Protein AF-A0A6B3F4V6-F1 (afdb_monomer_lite)

Foldseek 3Di:
DQQKDWAKAKDAADVPPWEEEEEQDDPPQDDPLLVVLLVVLLVVLQPQAPPGHHDTRMYIYTNDIDWQDFDDDVVDDTDPVRGHDSVSSSVVNNVNVNVNSVVNDDDDDDDDDDDDDDDDPVCCVVCVVVVD

pLDDT: mean 93.57, std 6.41, range [72.75, 98.75]

Radius of gyration: 22.75 Å; chains: 1; bounding box: 54×25×75 Å

Sequence (132 aa):
PFLATIGLRVRAGVPGSGTVFRLGIELGSLPPAFLKAIEETVGTVLGEGLRGWPVVDCEVTLFRSGYWPRQSHSHAVFDKSMSSTAGDFRLLTPLVLMTALRAAGTVVEEPVHRFRLEVPAEAYGAVLPLLG

Structure (mmCIF, N/CA/C/O backbone):
data_AF-A0A6B3F4V6-F1
#
_entry.id   AF-A0A6B3F4V6-F1
#
loop_
_atom_site.group_PDB
_atom_site.id
_atom_site.type_symbol
_atom_site.label_atom_id
_atom_site.label_alt_id
_atom_site.label_comp_id
_atom_site.label_asym_id
_atom_site.label_entity_id
_atom_site.label_seq_id
_atom_site.pdbx_PDB_ins_code
_atom_site.Cartn_x
_atom_site.Cartn_y
_atom_site.Cartn_z
_atom_site.occupancy
_atom_site.B_iso_or_equiv
_atom_site.auth_seq_id
_atom_site.auth_comp_id
_atom_site.auth_asym_id
_atom_site.auth_atom_id
_atom_site.pdbx_PDB_model_num
ATOM 1 N N . PRO A 1 1 ? 3.223 9.460 -20.633 1.00 75.38 1 PRO A N 1
ATOM 2 C CA . PRO A 1 1 ? 2.876 8.044 -20.346 1.00 75.38 1 PRO A CA 1
ATOM 3 C C . PRO A 1 1 ? 3.973 7.431 -19.468 1.00 75.38 1 PRO A C 1
ATOM 5 O O . PRO A 1 1 ? 5.118 7.855 -19.598 1.00 75.38 1 PRO A O 1
ATOM 8 N N . PHE A 1 2 ? 3.643 6.488 -18.582 1.00 90.44 2 PHE A N 1
ATOM 9 C CA . PHE A 1 2 ? 4.650 5.752 -17.806 1.00 90.44 2 PHE A CA 1
ATOM 10 C C . PHE A 1 2 ? 5.229 4.643 -18.679 1.00 90.44 2 PHE A C 1
ATOM 12 O O . PHE A 1 2 ? 4.468 3.851 -19.233 1.00 90.44 2 PHE A O 1
ATOM 19 N N . LEU A 1 3 ? 6.554 4.545 -18.783 1.00 94.69 3 LEU A N 1
ATOM 20 C CA . LEU A 1 3 ? 7.194 3.377 -19.402 1.00 94.69 3 LEU A CA 1
ATOM 21 C C . LEU A 1 3 ? 7.288 2.252 -18.375 1.00 94.69 3 LEU A C 1
ATOM 23 O O . LEU A 1 3 ? 8.369 1.802 -18.029 1.00 94.69 3 LEU A O 1
ATOM 27 N N . ALA A 1 4 ? 6.161 1.849 -17.806 1.00 96.19 4 ALA A N 1
ATOM 28 C CA . ALA A 1 4 ? 6.086 0.815 -16.788 1.00 96.19 4 ALA A CA 1
ATOM 29 C C . ALA A 1 4 ? 4.689 0.198 -16.801 1.00 96.19 4 ALA A C 1
ATOM 31 O O . ALA A 1 4 ? 3.703 0.866 -17.109 1.00 96.19 4 ALA A O 1
ATOM 32 N N . THR A 1 5 ? 4.599 -1.073 -16.430 1.00 97.06 5 THR A N 1
ATOM 33 C CA . THR A 1 5 ? 3.327 -1.738 -16.135 1.00 97.06 5 THR A CA 1
ATOM 34 C C . THR A 1 5 ? 3.470 -2.520 -14.842 1.00 97.06 5 THR A C 1
ATOM 36 O O . THR A 1 5 ? 4.503 -3.144 -14.604 1.00 97.06 5 THR A O 1
ATOM 39 N N . ILE A 1 6 ? 2.441 -2.479 -13.997 1.00 98.31 6 ILE A N 1
ATOM 40 C CA . ILE A 1 6 ? 2.363 -3.290 -12.782 1.00 98.31 6 ILE A CA 1
ATOM 41 C C . ILE A 1 6 ? 0.936 -3.804 -12.579 1.00 98.31 6 ILE A C 1
ATOM 43 O O . ILE A 1 6 ? -0.027 -3.201 -13.054 1.00 98.31 6 ILE A O 1
ATOM 47 N N . GLY A 1 7 ? 0.799 -4.911 -11.858 1.00 98.38 7 GLY A N 1
ATOM 48 C CA . GLY A 1 7 ? -0.474 -5.400 -11.335 1.00 98.38 7 GLY A CA 1
ATOM 49 C C . GLY A 1 7 ? -0.384 -5.579 -9.827 1.00 98.38 7 GLY A C 1
ATOM 50 O O . GLY A 1 7 ? 0.489 -6.308 -9.356 1.00 98.38 7 GLY A O 1
ATOM 51 N N . LEU A 1 8 ? -1.290 -4.935 -9.091 1.00 98.75 8 LEU A N 1
ATOM 52 C CA . LEU A 1 8 ? -1.386 -5.032 -7.635 1.00 98.75 8 LEU A CA 1
ATOM 53 C C . LEU A 1 8 ? -2.695 -5.705 -7.236 1.00 98.75 8 LEU A C 1
ATOM 55 O O . LEU A 1 8 ? -3.759 -5.378 -7.763 1.00 98.75 8 LEU A O 1
ATOM 59 N N . ARG A 1 9 ? -2.612 -6.656 -6.309 1.00 98.50 9 ARG A N 1
ATOM 60 C CA . ARG A 1 9 ? -3.770 -7.290 -5.676 1.00 98.50 9 ARG A CA 1
ATOM 61 C C . ARG A 1 9 ? -3.782 -6.902 -4.208 1.00 98.50 9 ARG A C 1
ATOM 63 O O . ARG A 1 9 ? -2.779 -7.107 -3.536 1.00 98.50 9 ARG A O 1
ATOM 70 N N . VAL A 1 10 ? -4.915 -6.398 -3.733 1.00 98.44 10 VAL A N 1
ATOM 71 C CA . VAL A 1 10 ? -5.137 -6.085 -2.318 1.00 98.44 10 VAL A CA 1
ATOM 72 C C . VAL A 1 10 ? -6.030 -7.161 -1.709 1.00 98.44 10 VAL A C 1
ATOM 74 O O . VAL A 1 10 ? -7.008 -7.579 -2.333 1.00 98.44 10 VAL A O 1
ATOM 77 N N . ARG A 1 11 ? -5.687 -7.624 -0.509 1.00 97.44 11 ARG A N 1
ATOM 78 C CA . ARG A 1 11 ? -6.517 -8.512 0.313 1.00 97.44 11 ARG A CA 1
ATOM 79 C C . ARG A 1 11 ? -6.606 -7.964 1.729 1.00 97.44 11 ARG A C 1
ATOM 81 O O . ARG A 1 11 ? -5.622 -7.426 2.230 1.00 97.44 11 ARG A O 1
ATOM 88 N N . ALA A 1 12 ? -7.762 -8.138 2.363 1.00 96.69 12 ALA A N 1
ATOM 89 C CA . ALA A 1 12 ? -7.899 -7.890 3.792 1.00 96.69 12 ALA A CA 1
ATOM 90 C C . ALA A 1 12 ? -7.002 -8.862 4.574 1.00 96.69 12 ALA A C 1
ATOM 92 O O . ALA A 1 12 ? -6.933 -10.053 4.258 1.00 96.69 12 ALA A O 1
ATOM 93 N N . GLY A 1 13 ? -6.292 -8.325 5.554 1.00 95.38 13 GLY A N 1
ATOM 94 C CA . GLY A 1 13 ? -5.525 -9.051 6.550 1.00 95.38 13 GLY A CA 1
ATOM 95 C C . GLY A 1 13 ? -6.360 -9.323 7.798 1.00 95.38 13 GLY A C 1
ATOM 96 O O . GLY A 1 13 ? -7.547 -9.009 7.875 1.00 95.38 13 GLY A O 1
ATOM 97 N N . VAL A 1 14 ? -5.721 -9.933 8.791 1.00 94.81 14 VAL A N 1
ATOM 98 C CA . VAL A 1 14 ? -6.319 -10.130 10.118 1.00 94.81 14 VAL A CA 1
ATOM 99 C C . VAL A 1 14 ? -6.280 -8.794 10.875 1.00 94.81 14 VAL A C 1
ATOM 101 O O . VAL A 1 14 ? -5.279 -8.087 10.740 1.00 94.81 14 VAL A O 1
ATOM 104 N N . PRO A 1 15 ? -7.295 -8.434 11.681 1.00 93.25 15 PRO A N 1
ATOM 105 C CA . PRO A 1 15 ? -7.229 -7.234 12.512 1.00 93.25 15 PRO A CA 1
ATOM 106 C C . PRO A 1 15 ? -5.948 -7.177 13.355 1.00 93.25 15 PRO A C 1
ATOM 108 O O . PRO A 1 15 ? -5.592 -8.153 14.019 1.00 93.25 15 PRO A O 1
ATOM 111 N N . GLY A 1 16 ? -5.244 -6.048 13.308 1.00 92.94 16 GLY A N 1
ATOM 112 C CA . GLY A 1 16 ? -3.946 -5.849 13.958 1.00 92.94 16 GLY A CA 1
ATOM 113 C C . GLY A 1 16 ? -2.741 -6.490 13.254 1.00 92.94 16 GLY A C 1
ATOM 114 O O . GLY A 1 16 ? -1.656 -6.511 13.834 1.00 92.94 16 GLY A O 1
ATOM 115 N N . SER A 1 17 ? -2.888 -7.018 12.033 1.00 95.06 17 SER A N 1
ATOM 116 C CA . SER A 1 17 ? -1.762 -7.575 11.259 1.00 95.06 17 SER A CA 1
ATOM 117 C C . SER A 1 17 ? -0.907 -6.517 10.558 1.00 95.06 17 SER A C 1
ATOM 119 O O . SER A 1 17 ? 0.198 -6.828 10.111 1.00 95.06 17 SER A O 1
ATOM 121 N N . GLY A 1 18 ? -1.381 -5.272 10.486 1.00 96.06 18 GLY A N 1
ATOM 122 C CA . GLY A 1 18 ? -0.686 -4.193 9.797 1.00 96.06 18 GLY A CA 1
ATOM 123 C C . GLY A 1 18 ? -0.711 -4.354 8.276 1.00 96.06 18 GLY A C 1
ATOM 124 O O . GLY A 1 18 ? -1.532 -5.072 7.706 1.00 96.06 18 GLY A O 1
ATOM 125 N N . THR A 1 19 ? 0.182 -3.645 7.591 1.00 97.50 19 THR A N 1
ATOM 126 C CA . THR A 1 19 ? 0.279 -3.686 6.129 1.00 97.50 19 THR A CA 1
ATOM 127 C C . THR A 1 19 ? 1.483 -4.506 5.688 1.00 97.50 19 THR A C 1
ATOM 129 O O . THR A 1 19 ? 2.581 -4.374 6.225 1.00 97.50 19 THR A O 1
ATOM 132 N N . VAL A 1 20 ? 1.280 -5.375 4.697 1.00 97.88 20 VAL A N 1
ATOM 133 C CA . VAL A 1 20 ? 2.331 -6.262 4.182 1.00 97.88 20 VAL A CA 1
ATOM 134 C C . VAL A 1 20 ? 2.418 -6.140 2.669 1.00 97.88 20 VAL A C 1
ATOM 136 O O . VAL A 1 20 ? 1.427 -6.327 1.964 1.00 97.88 20 VAL A O 1
ATOM 139 N N . PHE A 1 21 ? 3.619 -5.879 2.153 1.00 98.31 21 PHE A N 1
ATOM 140 C CA . PHE A 1 21 ? 3.910 -5.947 0.724 1.00 98.31 21 PHE A CA 1
ATOM 141 C C . PHE A 1 21 ? 4.515 -7.311 0.364 1.00 98.31 21 PHE A C 1
ATOM 143 O O . PHE A 1 21 ? 5.398 -7.811 1.060 1.00 98.31 21 PHE A O 1
ATOM 150 N N . ARG A 1 22 ? 4.037 -7.935 -0.719 1.00 97.94 22 ARG A N 1
ATOM 151 C CA . ARG A 1 22 ? 4.524 -9.237 -1.200 1.00 97.94 22 ARG A CA 1
ATOM 152 C C . ARG A 1 22 ? 4.858 -9.222 -2.684 1.00 97.94 22 ARG A C 1
ATOM 154 O O . ARG A 1 22 ? 4.171 -8.603 -3.498 1.00 97.94 22 ARG A O 1
ATOM 161 N N . LEU A 1 23 ? 5.878 -9.997 -3.041 1.00 97.69 23 LEU A N 1
ATOM 162 C CA . LEU A 1 23 ? 6.218 -10.296 -4.427 1.00 97.69 23 LEU A CA 1
ATOM 163 C C . LEU A 1 23 ? 5.504 -11.577 -4.864 1.00 97.69 23 LEU A C 1
ATOM 165 O O . LEU A 1 23 ? 5.726 -12.646 -4.305 1.00 97.69 23 LEU A O 1
ATOM 169 N N . GLY A 1 24 ? 4.639 -11.451 -5.866 1.00 97.06 24 GLY A N 1
ATOM 170 C CA . GLY A 1 24 ? 4.003 -12.553 -6.592 1.00 97.06 24 GLY A CA 1
ATOM 171 C C . GLY A 1 24 ? 4.482 -12.658 -8.044 1.00 97.06 24 GLY A C 1
ATOM 172 O O . GLY A 1 24 ? 3.830 -13.312 -8.853 1.00 97.06 24 GLY A O 1
ATOM 173 N N . ILE A 1 25 ? 5.573 -11.971 -8.381 1.00 96.56 25 ILE A N 1
ATOM 174 C CA . ILE A 1 25 ? 6.293 -12.079 -9.653 1.00 96.56 25 ILE A CA 1
ATOM 175 C C . ILE A 1 25 ? 7.562 -12.920 -9.464 1.00 96.56 25 ILE A C 1
ATOM 177 O O . ILE A 1 25 ? 8.070 -13.034 -8.349 1.00 96.56 25 ILE A O 1
ATOM 181 N N . GLU A 1 26 ? 8.095 -13.460 -10.560 1.00 93.75 26 GLU A N 1
ATOM 182 C CA . GLU A 1 26 ? 9.377 -14.175 -10.581 1.00 93.75 26 GLU A CA 1
ATOM 183 C C . GLU A 1 26 ? 10.511 -13.270 -10.064 1.00 93.75 26 GLU A C 1
ATOM 185 O O . GLU A 1 26 ? 10.650 -12.119 -10.505 1.00 93.75 26 GLU A O 1
ATOM 190 N N . LEU A 1 27 ? 11.354 -13.771 -9.158 1.00 88.75 27 LEU A N 1
ATOM 191 C CA . LEU A 1 27 ? 12.533 -13.028 -8.709 1.00 88.75 27 LEU A CA 1
ATOM 192 C C . LEU A 1 27 ? 13.468 -12.754 -9.897 1.00 88.75 27 LEU A C 1
ATOM 194 O O . LEU A 1 27 ? 13.740 -13.628 -10.711 1.00 88.75 27 LEU A O 1
ATOM 198 N N . GLY A 1 28 ? 13.952 -11.516 -10.006 1.00 89.00 28 GLY A N 1
ATOM 199 C CA . GLY A 1 28 ? 14.781 -11.075 -11.133 1.00 89.00 28 GLY A CA 1
ATOM 200 C C . GLY A 1 28 ? 14.002 -10.576 -12.357 1.00 89.00 28 GLY A C 1
ATOM 201 O O . GLY A 1 28 ? 14.606 -9.954 -13.226 1.00 89.00 28 GLY A O 1
ATOM 202 N N . SER A 1 29 ? 12.672 -10.741 -12.408 1.00 91.31 29 SER A N 1
ATOM 203 C CA . SER A 1 29 ? 11.841 -10.192 -13.500 1.00 91.31 29 SER A CA 1
ATOM 204 C C . SER A 1 29 ? 11.742 -8.662 -13.502 1.00 91.31 29 SER A C 1
ATOM 206 O O . SER A 1 29 ? 11.356 -8.059 -14.506 1.00 91.31 29 SER A O 1
ATOM 208 N N . LEU A 1 30 ? 12.106 -8.022 -12.388 1.00 96.00 30 LEU A N 1
ATOM 209 C CA . LEU A 1 30 ? 12.135 -6.575 -12.254 1.00 96.00 30 LEU A CA 1
ATOM 210 C C . LEU A 1 30 ? 13.394 -6.130 -11.489 1.00 96.00 30 LEU A C 1
ATOM 212 O O . LEU A 1 30 ? 13.687 -6.693 -10.430 1.00 96.00 30 LEU A O 1
ATOM 216 N N . PRO A 1 31 ? 14.132 -5.112 -11.975 1.00 95.75 31 PRO A N 1
ATOM 217 C CA . PRO A 1 31 ? 15.285 -4.566 -11.267 1.00 95.75 31 PRO A CA 1
ATOM 218 C C . PRO A 1 31 ? 14.968 -4.152 -9.815 1.00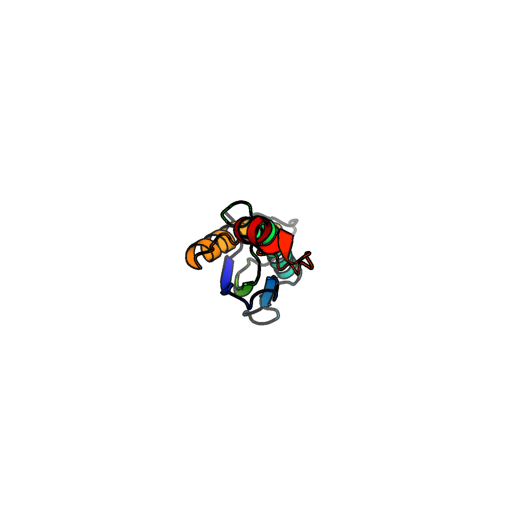 95.75 31 PRO A C 1
ATOM 220 O O . PRO A 1 31 ? 13.931 -3.522 -9.579 1.00 95.75 31 PRO A O 1
ATOM 223 N N . PRO A 1 32 ? 15.879 -4.390 -8.845 1.00 96.12 32 PRO A N 1
ATOM 224 C CA . PRO A 1 32 ? 15.649 -4.072 -7.430 1.00 96.12 32 PRO A CA 1
ATOM 225 C C . PRO A 1 32 ? 15.262 -2.613 -7.160 1.00 96.12 32 PRO A C 1
ATOM 227 O O . PRO A 1 32 ? 14.429 -2.337 -6.302 1.00 96.12 32 PRO A O 1
ATOM 230 N N . ALA A 1 33 ? 15.814 -1.668 -7.926 1.00 96.12 33 ALA A N 1
ATOM 231 C CA . ALA A 1 33 ? 15.478 -0.250 -7.797 1.00 96.12 33 ALA A CA 1
ATOM 232 C C . ALA A 1 33 ? 14.006 0.053 -8.136 1.00 96.12 33 ALA A C 1
ATOM 234 O O . ALA A 1 33 ? 13.421 0.974 -7.569 1.00 96.12 33 ALA A O 1
ATOM 235 N N . PHE A 1 34 ? 13.403 -0.706 -9.053 1.00 97.50 34 PHE A N 1
ATOM 236 C CA . PHE A 1 34 ? 11.994 -0.548 -9.415 1.00 97.50 34 PHE A CA 1
ATOM 237 C C . PHE A 1 34 ? 11.088 -1.229 -8.393 1.00 97.50 34 PHE A C 1
ATOM 239 O O . PHE A 1 34 ? 10.072 -0.650 -8.026 1.00 97.50 34 PHE A O 1
ATOM 246 N N . LEU A 1 35 ? 11.487 -2.394 -7.870 1.00 97.94 35 LEU A N 1
ATOM 247 C CA . LEU A 1 35 ? 10.782 -3.047 -6.760 1.00 97.94 35 LEU A CA 1
ATOM 248 C C . LEU A 1 35 ? 10.704 -2.135 -5.541 1.00 97.94 35 LEU A C 1
ATOM 250 O O . LEU A 1 35 ? 9.613 -1.879 -5.042 1.00 97.94 35 LEU A O 1
ATOM 254 N N . LYS A 1 36 ? 11.844 -1.567 -5.140 1.00 98.19 36 LYS A N 1
ATOM 255 C CA . LYS A 1 36 ? 11.914 -0.621 -4.028 1.00 98.19 36 LYS A CA 1
ATOM 256 C C . LYS A 1 36 ? 11.030 0.604 -4.262 1.00 98.19 36 LYS A C 1
ATOM 258 O O . LYS A 1 36 ? 10.302 1.015 -3.369 1.00 98.19 36 LYS A O 1
ATOM 263 N N . ALA A 1 37 ? 11.032 1.149 -5.480 1.00 98.62 37 ALA A N 1
ATOM 264 C CA . ALA A 1 37 ? 10.165 2.269 -5.834 1.00 98.62 37 ALA A CA 1
ATOM 265 C C . ALA A 1 37 ? 8.669 1.932 -5.706 1.00 98.62 37 ALA A C 1
ATOM 267 O O . ALA A 1 37 ? 7.901 2.781 -5.257 1.00 98.62 37 ALA A O 1
ATOM 268 N N . ILE A 1 38 ? 8.254 0.718 -6.085 1.00 98.69 38 ILE A N 1
ATOM 269 C CA . ILE A 1 38 ? 6.872 0.247 -5.917 1.00 98.69 38 ILE A CA 1
ATOM 270 C C . ILE A 1 38 ? 6.550 0.093 -4.428 1.00 98.69 38 ILE A C 1
ATOM 272 O O . ILE A 1 38 ? 5.571 0.669 -3.971 1.00 98.69 38 ILE A O 1
ATOM 276 N N . GLU A 1 39 ? 7.371 -0.641 -3.677 1.00 98.62 39 GLU A N 1
ATOM 277 C CA . GLU A 1 39 ? 7.156 -0.932 -2.253 1.00 98.62 39 GLU A CA 1
ATOM 278 C C . GLU A 1 39 ? 7.055 0.343 -1.404 1.00 98.62 39 GLU A C 1
ATOM 280 O O . GLU A 1 39 ? 6.088 0.518 -0.663 1.00 98.62 39 GLU A O 1
ATOM 285 N N . GLU A 1 40 ? 7.997 1.277 -1.570 1.00 98.69 40 GLU A N 1
ATOM 286 C CA . GLU A 1 40 ? 7.981 2.565 -0.865 1.00 98.69 40 GLU A CA 1
ATOM 287 C C . GLU A 1 40 ? 6.706 3.352 -1.187 1.00 98.69 40 GLU A C 1
ATOM 289 O O . GLU A 1 40 ? 6.048 3.883 -0.293 1.00 98.69 40 GLU A O 1
ATOM 294 N N . THR A 1 41 ? 6.320 3.382 -2.466 1.00 98.75 41 THR A N 1
ATOM 295 C CA . THR A 1 41 ? 5.127 4.113 -2.902 1.00 98.75 41 THR A CA 1
ATOM 296 C C . THR A 1 41 ? 3.842 3.458 -2.399 1.00 98.75 41 THR A C 1
ATOM 298 O O . THR A 1 41 ? 2.904 4.169 -2.048 1.00 98.75 41 THR A O 1
ATOM 301 N N . VAL A 1 42 ? 3.785 2.123 -2.322 1.00 98.69 42 VAL A N 1
ATOM 302 C CA . VAL A 1 42 ? 2.673 1.408 -1.676 1.00 98.69 42 VAL A CA 1
ATOM 303 C C . VAL A 1 42 ? 2.544 1.873 -0.228 1.00 98.69 42 VAL A C 1
ATOM 305 O O . VAL A 1 42 ? 1.455 2.279 0.166 1.00 98.69 42 VAL A O 1
ATOM 308 N N . GLY A 1 43 ? 3.643 1.893 0.534 1.00 98.31 43 GLY A N 1
ATOM 309 C CA . GLY A 1 43 ? 3.640 2.373 1.918 1.00 98.31 43 GLY A CA 1
ATOM 310 C C . GLY A 1 43 ? 3.119 3.807 2.050 1.00 98.31 43 GLY A C 1
ATOM 311 O O . GLY A 1 43 ? 2.254 4.068 2.882 1.00 98.31 43 GLY A O 1
ATOM 312 N N . THR A 1 44 ? 3.573 4.724 1.187 1.00 98.12 44 THR A N 1
ATOM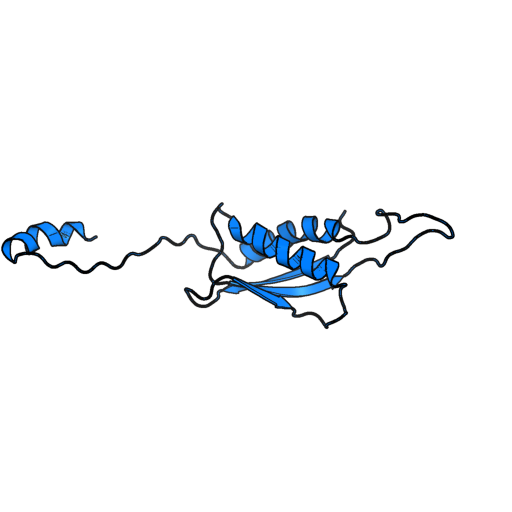 313 C CA . THR A 1 44 ? 3.091 6.116 1.173 1.00 98.12 44 THR A CA 1
ATOM 314 C C . THR A 1 44 ? 1.592 6.209 0.887 1.00 98.12 44 THR A C 1
ATOM 316 O O . THR A 1 44 ? 0.869 6.884 1.612 1.00 98.12 44 THR A O 1
ATOM 319 N N . VAL A 1 45 ? 1.101 5.518 -0.143 1.00 98.12 45 VAL A N 1
ATOM 320 C CA . VAL A 1 45 ? -0.314 5.584 -0.551 1.00 98.12 45 VAL A CA 1
ATOM 321 C C . VAL A 1 45 ? -1.235 4.958 0.497 1.00 98.12 45 VAL A C 1
ATOM 323 O O . VAL A 1 45 ? -2.323 5.477 0.745 1.00 98.12 45 VAL A O 1
ATOM 326 N N . LEU A 1 46 ? -0.807 3.871 1.149 1.00 98.19 46 LEU A N 1
ATOM 327 C CA . LEU A 1 46 ? -1.565 3.273 2.250 1.00 98.19 46 LEU A CA 1
ATOM 328 C C . LEU A 1 46 ? -1.631 4.186 3.485 1.00 98.19 46 LEU A C 1
ATOM 330 O O . LEU A 1 46 ? -2.482 3.948 4.330 1.00 98.19 46 LEU A O 1
ATOM 334 N N . GLY A 1 47 ? -0.808 5.235 3.587 1.00 97.50 47 GLY A N 1
ATOM 335 C CA . GLY A 1 47 ? -0.893 6.228 4.663 1.00 97.50 47 GLY A CA 1
ATOM 336 C C . GLY A 1 47 ? -2.136 7.127 4.605 1.00 97.50 47 GLY A C 1
ATOM 337 O O . GLY A 1 47 ? -2.575 7.606 5.644 1.00 97.50 47 GLY A O 1
ATOM 338 N N . GLU A 1 48 ? -2.734 7.324 3.425 1.00 93.19 48 GLU A N 1
ATOM 339 C CA . GLU A 1 48 ? -3.901 8.208 3.235 1.00 93.19 48 GLU A CA 1
ATOM 340 C C . GLU A 1 48 ? -5.107 7.499 2.588 1.00 93.19 48 GLU A C 1
ATOM 342 O O . GLU A 1 48 ? -6.250 7.930 2.747 1.00 93.19 48 GLU A O 1
ATOM 347 N N . GLY A 1 49 ? -4.899 6.393 1.867 1.00 93.19 49 GLY A N 1
ATOM 348 C CA . GLY A 1 49 ? -5.985 5.576 1.321 1.00 93.19 49 GLY A CA 1
ATOM 349 C C . GLY A 1 49 ? -6.979 6.333 0.422 1.00 93.19 49 GLY A C 1
ATOM 350 O O . GLY A 1 49 ? -6.693 7.380 -0.149 1.00 93.19 49 GLY A O 1
ATOM 351 N N . LEU A 1 50 ? -8.194 5.788 0.272 1.00 94.25 50 LEU A N 1
ATOM 352 C CA . LEU A 1 50 ? -9.247 6.392 -0.568 1.00 94.25 50 LEU A CA 1
ATOM 353 C C . LEU A 1 50 ? -9.994 7.555 0.095 1.00 94.25 50 LEU A C 1
ATOM 355 O O . LEU A 1 50 ? -10.661 8.319 -0.599 1.00 94.25 50 LEU A O 1
ATOM 359 N N . ARG A 1 51 ? -9.960 7.629 1.427 1.00 93.12 51 ARG A N 1
ATOM 360 C CA . AR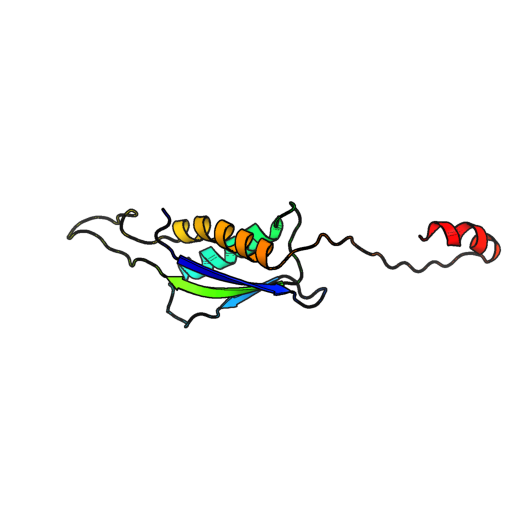G A 1 51 ? -10.785 8.545 2.230 1.00 93.12 51 ARG A CA 1
ATOM 361 C C . ARG A 1 51 ? -9.953 9.467 3.129 1.00 93.12 51 ARG A C 1
ATOM 363 O O . ARG A 1 51 ? -10.510 10.047 4.051 1.00 93.12 51 ARG A O 1
ATOM 370 N N . GLY A 1 52 ? -8.650 9.589 2.876 1.00 93.75 52 GLY A N 1
ATOM 371 C CA . GLY A 1 52 ? -7.737 10.397 3.693 1.00 93.75 52 GLY A CA 1
ATOM 372 C C . GLY A 1 52 ? -7.322 9.741 5.016 1.00 93.75 52 GLY A C 1
ATOM 373 O O . GLY A 1 52 ? -6.789 10.424 5.881 1.00 93.75 52 GLY A O 1
ATOM 374 N N . TRP A 1 53 ? -7.567 8.437 5.177 1.00 95.25 53 TRP A N 1
ATOM 375 C CA . TRP A 1 53 ? -7.197 7.652 6.353 1.00 95.25 53 TRP A CA 1
ATOM 376 C C . TRP A 1 53 ? -6.230 6.528 5.979 1.00 95.25 53 TRP A C 1
ATOM 378 O O . TRP A 1 53 ? -6.385 5.939 4.900 1.00 95.25 53 TRP A O 1
ATOM 388 N N . PRO A 1 54 ? -5.305 6.158 6.882 1.00 97.06 54 PRO A N 1
ATOM 389 C CA . PRO A 1 54 ? -4.459 4.996 6.683 1.00 97.06 54 PRO A CA 1
ATOM 390 C C . PRO A 1 54 ? -5.279 3.734 6.400 1.00 97.06 54 PRO A C 1
ATOM 392 O O . PRO A 1 54 ? -6.242 3.425 7.102 1.00 97.06 54 PRO A O 1
ATOM 395 N N . VAL A 1 55 ? -4.879 2.982 5.381 1.00 97.62 55 VAL A N 1
ATOM 396 C CA . VAL A 1 55 ? -5.385 1.634 5.124 1.00 97.62 55 VAL A CA 1
ATOM 397 C C . VAL A 1 55 ? -4.563 0.671 5.968 1.00 97.62 55 VAL A C 1
ATOM 399 O O . VAL A 1 55 ? -3.361 0.522 5.753 1.00 97.62 55 VAL A O 1
ATOM 402 N N . VAL A 1 56 ? -5.214 0.018 6.923 1.00 96.31 56 VAL A N 1
ATOM 403 C CA . VAL A 1 56 ? -4.591 -0.934 7.851 1.00 96.31 56 VAL A CA 1
ATOM 404 C C . VAL A 1 56 ? -4.953 -2.371 7.490 1.00 96.31 56 VAL A C 1
ATOM 406 O O . VAL A 1 56 ? -5.823 -2.597 6.650 1.00 96.31 56 VAL A O 1
ATOM 409 N N . ASP A 1 57 ? -4.266 -3.327 8.117 1.00 96.88 57 ASP A N 1
ATOM 410 C CA . ASP A 1 57 ? -4.606 -4.754 8.085 1.00 96.88 57 ASP A CA 1
ATOM 411 C C . ASP A 1 57 ? -4.862 -5.271 6.667 1.00 96.88 57 ASP A C 1
ATOM 413 O O . ASP A 1 57 ? -5.947 -5.753 6.341 1.00 96.88 57 ASP A O 1
ATOM 417 N N . CYS A 1 58 ? -3.871 -5.126 5.784 1.00 97.56 58 CYS A N 1
ATOM 418 C CA . CYS A 1 58 ? -3.990 -5.560 4.396 1.00 97.56 58 CYS A CA 1
ATOM 419 C C . CYS A 1 58 ? -2.684 -6.101 3.810 1.00 97.56 58 CYS A C 1
ATOM 421 O O . CYS A 1 58 ? -1.576 -5.713 4.180 1.00 97.56 58 CYS A O 1
ATOM 423 N N . GLU A 1 59 ? -2.834 -6.995 2.837 1.00 98.50 59 GLU A N 1
ATOM 424 C CA . GLU A 1 59 ? -1.738 -7.518 2.031 1.00 98.50 59 GLU A CA 1
ATOM 425 C C . GLU A 1 59 ? -1.824 -6.949 0.613 1.00 98.50 59 GLU A C 1
ATOM 427 O O . GLU A 1 59 ? -2.842 -7.098 -0.070 1.00 98.50 59 GLU A O 1
ATOM 432 N N . VAL A 1 60 ? -0.734 -6.338 0.146 1.00 98.69 60 VAL A N 1
ATOM 433 C CA . VAL A 1 60 ? -0.570 -5.854 -1.228 1.00 98.69 60 VAL A CA 1
ATOM 434 C C . VAL A 1 60 ? 0.436 -6.742 -1.949 1.00 98.69 60 VAL A C 1
ATOM 436 O O . VAL A 1 60 ? 1.620 -6.748 -1.628 1.00 98.69 60 VAL A O 1
ATOM 439 N N . THR A 1 61 ? -0.020 -7.481 -2.958 1.00 98.69 61 THR A N 1
ATOM 440 C CA . THR A 1 61 ? 0.839 -8.357 -3.765 1.00 98.69 61 THR A CA 1
ATOM 441 C C . THR A 1 61 ? 1.083 -7.770 -5.152 1.00 98.69 61 THR A C 1
ATOM 443 O O . THR A 1 61 ? 0.132 -7.564 -5.913 1.00 98.69 61 THR A O 1
ATOM 446 N N . LEU A 1 62 ? 2.351 -7.575 -5.519 1.00 98.69 62 LEU A N 1
ATOM 447 C CA . LEU A 1 62 ? 2.775 -7.297 -6.893 1.00 98.69 62 LEU A CA 1
ATOM 448 C C . LEU A 1 62 ? 2.776 -8.602 -7.696 1.00 98.69 62 LEU A C 1
ATOM 450 O O . LEU A 1 62 ? 3.639 -9.443 -7.480 1.00 98.69 62 LEU A O 1
ATOM 454 N N . PHE A 1 63 ? 1.823 -8.784 -8.612 1.00 97.94 63 PHE A N 1
ATOM 455 C CA . PHE A 1 63 ? 1.647 -10.044 -9.361 1.00 97.94 63 PHE A CA 1
ATOM 456 C C . PHE A 1 63 ? 1.865 -9.915 -10.875 1.00 97.94 63 PHE A C 1
ATOM 458 O O . PHE A 1 63 ? 1.829 -10.911 -11.595 1.00 97.94 63 PHE A O 1
ATOM 465 N N . ARG A 1 64 ? 2.068 -8.696 -11.384 1.00 97.31 64 ARG A N 1
ATOM 466 C CA . ARG A 1 64 ? 2.529 -8.442 -12.755 1.00 97.31 64 ARG A CA 1
ATOM 467 C C . ARG A 1 64 ? 3.492 -7.272 -12.764 1.00 97.31 64 ARG A C 1
ATOM 469 O O . ARG A 1 64 ? 3.288 -6.314 -12.022 1.00 97.31 64 ARG A O 1
ATOM 476 N N . SER A 1 65 ? 4.476 -7.325 -13.649 1.00 96.81 65 SER A N 1
ATOM 477 C CA . SER A 1 65 ? 5.417 -6.235 -13.883 1.00 96.81 65 SER A CA 1
ATOM 478 C C . SER A 1 65 ? 5.912 -6.247 -15.325 1.00 96.81 65 SER A C 1
ATOM 480 O O . SER A 1 65 ? 6.096 -7.312 -15.910 1.00 96.81 65 SER A O 1
ATOM 482 N N . GLY A 1 66 ? 6.169 -5.068 -15.878 1.00 95.62 66 GLY A N 1
ATOM 483 C CA . GLY A 1 66 ? 6.815 -4.895 -17.172 1.00 95.62 66 GLY A CA 1
ATOM 484 C C . GLY A 1 66 ? 7.546 -3.561 -17.228 1.00 95.62 66 GLY A C 1
ATOM 485 O O . GLY A 1 66 ? 7.060 -2.555 -16.702 1.00 95.62 66 GLY A O 1
ATOM 486 N N . TYR A 1 67 ? 8.724 -3.564 -17.846 1.00 95.38 67 TYR A N 1
ATOM 487 C CA . TYR A 1 67 ? 9.585 -2.396 -17.975 1.00 95.38 67 TYR A CA 1
ATOM 488 C C . TYR A 1 67 ? 10.310 -2.410 -19.324 1.00 95.38 67 TYR A C 1
ATOM 490 O O . TYR A 1 67 ? 10.460 -3.452 -19.958 1.00 95.38 67 TYR A O 1
ATOM 498 N N . TRP A 1 68 ? 10.769 -1.239 -19.741 1.00 93.12 68 TRP A N 1
ATOM 499 C CA . TRP A 1 68 ? 11.597 -1.005 -20.910 1.00 93.12 68 TRP A CA 1
ATOM 500 C C . TRP A 1 68 ? 13.047 -0.874 -20.432 1.00 93.12 68 TRP A C 1
ATOM 502 O O . TRP A 1 68 ? 13.356 0.077 -19.701 1.00 93.12 68 TRP A O 1
ATOM 512 N N . PRO A 1 69 ? 13.932 -1.833 -20.774 1.00 88.19 69 PRO A N 1
ATOM 513 C CA . PRO A 1 69 ? 15.335 -1.795 -20.382 1.00 88.19 69 PRO A CA 1
ATOM 514 C C . PRO A 1 69 ? 16.033 -0.514 -20.820 1.00 88.19 69 PRO A C 1
ATOM 516 O O . PRO A 1 69 ? 15.584 0.165 -21.738 1.00 88.19 69 PRO A O 1
ATOM 519 N N . ARG A 1 70 ? 17.160 -0.202 -20.171 1.00 83.31 70 ARG A N 1
ATOM 520 C CA . ARG A 1 70 ? 17.968 0.964 -20.527 1.00 83.31 70 ARG A CA 1
ATOM 521 C C . ARG A 1 70 ? 18.428 0.845 -21.979 1.00 83.31 70 ARG A C 1
ATOM 523 O O . ARG A 1 70 ? 19.272 0.008 -22.288 1.00 83.31 70 ARG A O 1
ATOM 530 N N . GLN A 1 71 ? 17.898 1.716 -22.825 1.00 79.06 71 GLN A N 1
ATOM 531 C CA . GLN A 1 71 ? 18.305 1.881 -24.211 1.00 79.06 71 GLN A CA 1
ATOM 532 C C . GLN A 1 71 ? 18.916 3.265 -24.415 1.00 79.06 71 GLN A C 1
ATOM 534 O O . GLN A 1 71 ? 18.551 4.240 -23.754 1.00 79.06 71 GLN A O 1
ATOM 539 N N . SER A 1 72 ? 19.866 3.334 -25.336 1.00 74.06 72 SER A N 1
ATOM 540 C CA . SER A 1 72 ? 20.430 4.575 -25.849 1.00 74.06 72 SER A CA 1
ATOM 541 C C . SER A 1 72 ? 20.770 4.373 -27.318 1.00 74.06 72 SER A C 1
ATOM 543 O O . SER A 1 72 ? 21.114 3.263 -27.731 1.00 74.06 72 SER A O 1
ATOM 545 N N . HIS A 1 73 ? 20.731 5.448 -28.100 1.00 74.56 73 HIS A N 1
ATOM 546 C CA . HIS A 1 73 ? 21.388 5.442 -29.403 1.00 74.56 73 HIS A CA 1
ATOM 547 C C . HIS A 1 73 ? 22.890 5.156 -29.232 1.00 74.56 73 HIS A C 1
ATOM 549 O O . HIS A 1 73 ? 23.468 5.413 -28.168 1.00 74.56 73 HIS A O 1
ATOM 555 N N . SER A 1 74 ? 23.534 4.618 -30.271 1.00 77.56 74 SER A N 1
ATOM 556 C CA . SER A 1 74 ? 24.987 4.425 -30.278 1.00 77.56 74 SER A CA 1
ATOM 557 C C . SER A 1 74 ? 25.687 5.741 -29.929 1.00 77.56 74 SER A C 1
ATOM 559 O O . SER A 1 74 ? 25.406 6.767 -30.543 1.00 77.56 74 SER A O 1
ATOM 561 N N . HIS A 1 75 ? 26.577 5.711 -28.934 1.00 76.00 75 HIS A N 1
ATOM 562 C CA . HIS A 1 75 ? 27.291 6.886 -28.409 1.00 76.00 75 HIS A CA 1
ATOM 563 C C . HIS A 1 75 ? 26.417 7.987 -27.771 1.00 76.00 75 HIS A C 1
ATOM 565 O O . HIS A 1 75 ? 26.908 9.092 -27.552 1.00 76.00 75 HIS A O 1
ATOM 571 N N . ALA A 1 76 ? 25.155 7.709 -27.425 1.00 72.75 76 ALA A N 1
ATOM 572 C CA . ALA A 1 76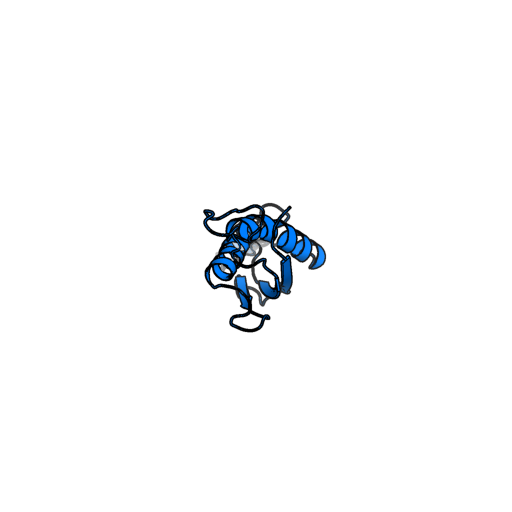 ? 24.293 8.667 -26.733 1.00 72.75 76 ALA A CA 1
ATOM 573 C C . ALA A 1 76 ? 24.273 8.469 -25.209 1.00 72.75 76 ALA A C 1
ATOM 575 O O . ALA A 1 76 ? 24.456 7.368 -24.682 1.00 72.75 76 ALA A O 1
ATOM 576 N N . VAL A 1 77 ? 24.004 9.565 -24.496 1.00 75.81 77 VAL A N 1
ATOM 577 C CA . VAL A 1 77 ? 23.660 9.543 -23.069 1.00 75.81 77 VAL A CA 1
ATOM 578 C C . VAL A 1 77 ? 22.271 8.929 -22.856 1.00 75.81 77 VAL A C 1
ATOM 580 O O . VAL A 1 77 ? 21.501 8.746 -23.796 1.00 75.81 77 VAL A O 1
ATOM 583 N N . PHE A 1 78 ? 21.962 8.571 -21.610 1.00 79.44 78 PHE A N 1
ATOM 584 C CA . PHE A 1 78 ? 20.669 7.991 -21.242 1.00 79.44 78 PHE A CA 1
ATOM 585 C C . PHE A 1 78 ? 19.491 8.866 -21.705 1.00 79.44 78 PHE A C 1
ATOM 587 O O . PHE A 1 78 ? 19.449 10.048 -21.369 1.00 79.44 78 PHE A O 1
ATOM 594 N N . ASP A 1 79 ? 18.515 8.260 -22.389 1.00 76.88 79 ASP A N 1
ATOM 595 C CA . ASP A 1 79 ? 17.257 8.904 -22.773 1.00 76.88 79 ASP A CA 1
ATOM 596 C C . ASP A 1 79 ? 16.068 8.280 -22.019 1.00 76.88 79 ASP A C 1
ATOM 598 O O . ASP A 1 79 ? 15.728 7.100 -22.172 1.00 76.88 79 ASP A O 1
ATOM 602 N N . LYS A 1 80 ? 15.407 9.103 -21.196 1.00 79.44 80 LYS A N 1
ATOM 603 C CA . LYS A 1 80 ? 14.228 8.723 -20.409 1.00 79.44 80 LYS A CA 1
ATOM 604 C C . LYS A 1 80 ? 13.000 8.422 -21.276 1.00 79.44 80 LYS A C 1
ATOM 606 O O . LYS A 1 80 ? 12.103 7.712 -20.816 1.00 79.44 80 LYS A O 1
ATOM 611 N N . SER A 1 81 ? 12.937 8.952 -22.496 1.00 83.00 81 SER A N 1
ATOM 612 C CA . SER A 1 81 ? 11.820 8.735 -23.419 1.00 83.00 81 SER A CA 1
ATOM 613 C C . SER A 1 81 ? 11.755 7.299 -23.955 1.00 83.00 81 SER A C 1
ATOM 615 O O . SER A 1 81 ? 10.704 6.873 -24.427 1.00 83.00 81 SER A O 1
ATOM 617 N N . MET A 1 82 ? 12.849 6.538 -23.820 1.00 85.44 82 MET A N 1
ATOM 618 C CA . MET A 1 82 ? 12.984 5.171 -24.336 1.00 85.44 82 MET A CA 1
ATOM 619 C C . MET A 1 82 ? 13.125 4.106 -23.242 1.00 85.44 82 MET A C 1
ATOM 621 O O . MET A 1 82 ? 13.109 2.913 -23.540 1.00 85.44 82 MET A O 1
ATOM 625 N N . SER A 1 83 ? 13.285 4.518 -21.981 1.00 91.56 83 SER A N 1
ATOM 626 C CA . SER A 1 83 ? 13.643 3.618 -20.882 1.00 91.56 83 SER A CA 1
ATOM 627 C C . SER A 1 83 ? 12.809 3.860 -19.627 1.00 91.56 83 SER A C 1
ATOM 629 O O . SER A 1 83 ? 12.503 5.001 -19.256 1.00 91.56 83 SER A O 1
ATOM 631 N N . SER A 1 84 ? 12.513 2.780 -18.907 1.00 94.62 84 SER A N 1
ATOM 632 C CA . SER A 1 84 ? 11.930 2.871 -17.571 1.00 94.62 84 SER A CA 1
ATOM 633 C C . SER A 1 84 ? 12.909 3.483 -16.577 1.00 94.62 84 SER A C 1
ATOM 635 O O . SER A 1 84 ? 14.101 3.173 -16.572 1.00 94.62 84 SER A O 1
ATOM 637 N N . THR A 1 85 ? 12.389 4.284 -15.657 1.00 95.00 85 THR A N 1
ATOM 638 C CA . THR A 1 85 ? 13.081 4.671 -14.428 1.00 95.00 85 THR A CA 1
ATOM 639 C C . THR A 1 85 ? 12.234 4.341 -13.216 1.00 95.00 85 THR A C 1
ATOM 641 O O . THR A 1 85 ? 11.027 4.134 -13.307 1.00 95.00 85 THR A O 1
ATOM 644 N N . ALA A 1 86 ? 12.857 4.376 -12.037 1.00 96.00 86 ALA A N 1
ATOM 645 C CA . ALA A 1 86 ? 12.133 4.300 -10.773 1.00 96.00 86 ALA A CA 1
ATOM 646 C C . ALA A 1 86 ? 11.023 5.368 -10.672 1.00 96.00 86 ALA A C 1
ATOM 648 O O . ALA A 1 86 ? 10.003 5.127 -10.037 1.00 96.00 86 ALA A O 1
ATOM 649 N N . GLY A 1 87 ? 11.188 6.523 -11.332 1.00 96.56 87 GLY A N 1
ATOM 650 C CA . GLY A 1 87 ? 10.162 7.562 -11.409 1.00 96.56 87 GLY A CA 1
ATOM 651 C C . GLY A 1 87 ? 8.876 7.099 -12.098 1.00 96.56 87 GLY A C 1
ATOM 652 O O . GLY A 1 87 ? 7.799 7.412 -11.603 1.00 96.56 87 GLY A O 1
ATOM 653 N N . ASP A 1 88 ? 8.960 6.297 -13.169 1.00 97.31 88 ASP A N 1
ATOM 654 C CA . ASP A 1 88 ? 7.758 5.746 -13.817 1.00 97.31 88 ASP A CA 1
ATOM 655 C C . ASP A 1 88 ? 6.954 4.884 -12.836 1.00 97.31 88 ASP A C 1
ATOM 657 O O . ASP A 1 88 ? 5.734 5.001 -12.764 1.00 97.31 88 ASP A O 1
ATOM 661 N N . PHE A 1 89 ? 7.637 4.062 -12.036 1.00 98.44 89 PHE A N 1
ATOM 662 C CA . PHE A 1 89 ? 6.997 3.209 -11.035 1.00 98.44 89 PHE A CA 1
ATOM 663 C C . PHE A 1 89 ? 6.411 4.010 -9.872 1.00 98.44 89 PHE A C 1
ATOM 665 O O . PHE A 1 89 ? 5.285 3.724 -9.465 1.00 98.44 89 PHE A O 1
ATOM 672 N N . ARG A 1 90 ? 7.112 5.038 -9.372 1.00 98.38 90 ARG A N 1
ATOM 673 C CA . ARG A 1 90 ? 6.583 5.919 -8.312 1.00 98.38 90 ARG A CA 1
ATOM 674 C C . ARG A 1 90 ? 5.322 6.658 -8.743 1.00 98.38 90 ARG A C 1
ATOM 676 O O . ARG A 1 90 ? 4.430 6.861 -7.934 1.00 98.38 90 ARG A O 1
ATOM 683 N N . LEU A 1 91 ? 5.229 7.043 -10.012 1.00 97.69 91 LEU A N 1
ATOM 684 C CA . LEU A 1 91 ? 4.059 7.757 -10.520 1.00 97.69 91 LEU A CA 1
ATOM 685 C C . LEU A 1 91 ? 2.916 6.816 -10.937 1.00 97.69 91 LEU A C 1
ATOM 687 O O . LEU A 1 91 ? 1.750 7.181 -10.812 1.00 97.69 91 LEU A O 1
ATOM 691 N N . LEU A 1 92 ? 3.226 5.601 -11.403 1.00 98.50 92 LEU A N 1
ATOM 692 C CA . LEU A 1 92 ? 2.220 4.605 -11.788 1.00 98.50 92 LEU A CA 1
ATOM 693 C C . LEU A 1 92 ? 1.572 3.918 -10.575 1.00 98.50 92 LEU A C 1
ATOM 695 O O . LEU A 1 92 ? 0.367 3.660 -10.582 1.00 98.50 92 LEU A O 1
ATOM 699 N N . THR A 1 93 ? 2.359 3.605 -9.542 1.00 98.62 93 THR A N 1
ATOM 700 C CA . THR A 1 93 ? 1.911 2.811 -8.384 1.00 98.62 93 THR A CA 1
ATOM 701 C C . THR A 1 93 ? 0.673 3.377 -7.678 1.00 98.62 93 THR A C 1
ATOM 703 O O . THR A 1 93 ? -0.249 2.593 -7.442 1.00 98.62 93 THR A O 1
ATOM 706 N N . PRO A 1 94 ? 0.556 4.695 -7.411 1.00 98.25 94 PRO A N 1
ATOM 707 C CA . PRO A 1 94 ? -0.625 5.262 -6.766 1.00 98.25 94 PRO A CA 1
ATOM 708 C C . PRO A 1 94 ? -1.899 5.032 -7.576 1.00 98.25 94 PRO A C 1
ATOM 710 O O . PRO A 1 94 ? -2.926 4.655 -7.021 1.00 98.25 94 PRO A O 1
ATOM 713 N N . LEU A 1 95 ? -1.833 5.178 -8.901 1.00 97.94 95 LEU A N 1
ATOM 714 C CA . LEU A 1 95 ? -2.992 5.000 -9.779 1.00 97.94 95 LEU A CA 1
ATOM 715 C C . LEU A 1 95 ? -3.502 3.554 -9.748 1.00 97.94 95 LEU A C 1
ATOM 717 O O . LEU A 1 95 ? -4.707 3.304 -9.640 1.00 97.94 95 LEU A O 1
ATOM 721 N N . VAL A 1 96 ? -2.574 2.596 -9.810 1.00 98.44 96 VAL A N 1
ATOM 722 C CA . VAL A 1 96 ? -2.901 1.167 -9.776 1.00 98.44 96 VAL A CA 1
ATOM 723 C C . VAL A 1 96 ? -3.417 0.762 -8.396 1.00 98.44 96 VAL A C 1
ATOM 725 O O . VAL A 1 96 ? -4.434 0.074 -8.309 1.00 98.44 96 VAL A O 1
ATOM 728 N N . LEU A 1 97 ? -2.769 1.214 -7.319 1.00 98.56 97 LEU A N 1
ATOM 729 C CA . LEU A 1 97 ? -3.165 0.871 -5.955 1.00 98.56 97 LEU A CA 1
ATOM 730 C C . LEU A 1 97 ? -4.522 1.475 -5.583 1.00 98.56 97 LEU A C 1
ATOM 732 O O . LEU A 1 97 ? -5.366 0.760 -5.058 1.00 98.56 97 LEU A O 1
ATOM 736 N N . MET A 1 98 ? -4.789 2.739 -5.920 1.00 97.81 98 MET A N 1
ATOM 737 C CA . MET A 1 98 ? -6.092 3.370 -5.661 1.00 97.81 98 MET A CA 1
ATOM 738 C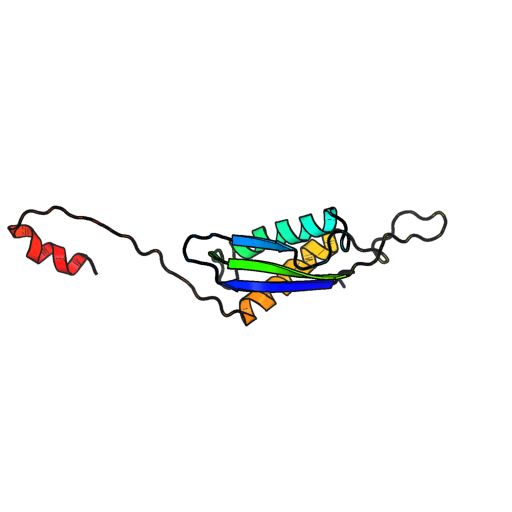 C . MET A 1 98 ? -7.225 2.656 -6.404 1.00 97.81 98 MET A C 1
ATOM 740 O O . MET A 1 98 ? -8.310 2.458 -5.857 1.00 97.81 98 MET A O 1
ATOM 744 N N . THR A 1 99 ? -6.965 2.201 -7.632 1.00 98.06 99 THR A N 1
ATOM 745 C CA . THR A 1 99 ? -7.920 1.376 -8.385 1.00 98.06 99 THR A CA 1
ATOM 746 C C . THR A 1 99 ? -8.156 0.031 -7.692 1.00 98.06 99 THR A C 1
ATOM 748 O O . THR A 1 99 ? -9.304 -0.387 -7.539 1.00 98.06 99 THR A O 1
ATOM 751 N N . ALA A 1 100 ? -7.092 -0.625 -7.220 1.00 98.19 100 ALA A N 1
ATOM 752 C CA . ALA A 1 100 ? -7.187 -1.896 -6.506 1.00 98.19 100 ALA A CA 1
ATOM 753 C C . ALA A 1 100 ? -7.917 -1.762 -5.157 1.00 98.19 100 ALA A C 1
ATOM 755 O O . ALA A 1 100 ? -8.759 -2.598 -4.846 1.00 98.19 100 ALA A O 1
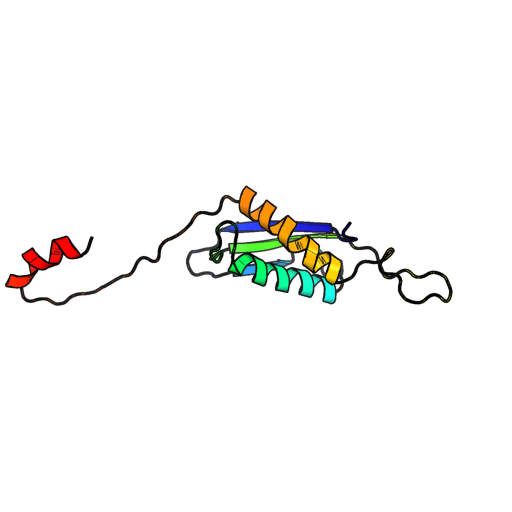ATOM 756 N N . LEU A 1 101 ? -7.665 -0.694 -4.392 1.00 97.81 101 LEU A N 1
ATOM 757 C CA . LEU A 1 101 ? -8.376 -0.386 -3.146 1.00 97.81 101 LEU A CA 1
ATOM 758 C C . LEU A 1 101 ? -9.865 -0.145 -3.395 1.00 97.81 101 LEU A C 1
ATOM 760 O O . LEU A 1 101 ? -10.708 -0.624 -2.640 1.00 97.81 101 LEU A O 1
ATOM 764 N N . ARG A 1 102 ? -10.204 0.567 -4.478 1.00 97.25 102 ARG A N 1
ATOM 765 C CA . ARG A 1 102 ? -11.604 0.830 -4.832 1.00 97.25 102 ARG A CA 1
ATOM 766 C C . ARG A 1 102 ? -12.330 -0.462 -5.185 1.00 97.25 102 ARG A C 1
ATOM 768 O O . ARG A 1 102 ? -13.460 -0.649 -4.754 1.00 97.25 102 ARG A O 1
ATOM 775 N N . ALA A 1 103 ? -11.672 -1.348 -5.929 1.00 97.12 103 ALA A N 1
ATOM 776 C CA . ALA A 1 103 ? -12.212 -2.660 -6.266 1.00 97.12 103 ALA A CA 1
ATOM 777 C C . ALA A 1 103 ? -12.317 -3.592 -5.045 1.00 97.12 103 ALA A C 1
ATOM 779 O O . ALA A 1 103 ? -13.250 -4.384 -4.972 1.00 97.12 103 ALA A O 1
ATOM 780 N N . ALA A 1 104 ? -11.382 -3.496 -4.094 1.00 95.62 104 ALA A N 1
ATOM 781 C CA . ALA A 1 104 ? -11.394 -4.286 -2.863 1.00 95.62 104 ALA A CA 1
ATOM 782 C C . ALA A 1 104 ? -12.487 -3.850 -1.872 1.00 95.62 104 ALA A C 1
ATOM 784 O O . ALA A 1 104 ? -12.887 -4.654 -1.037 1.00 95.62 104 ALA A O 1
ATOM 785 N N . GLY A 1 105 ? -12.978 -2.609 -1.973 1.00 94.12 105 GLY A N 1
ATOM 786 C CA . GLY A 1 105 ? -14.059 -2.095 -1.134 1.00 94.12 105 GLY A CA 1
ATOM 787 C C . GLY A 1 105 ? -13.604 -1.789 0.291 1.00 94.12 105 GLY A C 1
ATOM 788 O O . GLY A 1 105 ? -13.963 -2.493 1.228 1.00 94.12 105 GLY A O 1
ATOM 789 N N . THR A 1 106 ? -12.823 -0.722 0.476 1.00 94.69 106 THR A N 1
ATOM 790 C CA . THR A 1 106 ? -12.423 -0.294 1.824 1.00 94.69 106 THR A CA 1
ATOM 791 C C . THR A 1 106 ? -13.600 0.301 2.599 1.00 94.69 106 THR A C 1
ATOM 793 O O . THR A 1 106 ? -14.476 0.972 2.035 1.00 94.69 106 THR A O 1
ATOM 796 N N . VAL A 1 107 ? -13.577 0.151 3.920 1.00 93.94 107 VAL A N 1
ATOM 797 C CA . VAL A 1 107 ? -14.483 0.802 4.881 1.00 93.94 107 VAL A CA 1
ATOM 798 C C . VAL A 1 107 ? -13.681 1.730 5.797 1.00 93.94 107 VAL A C 1
ATOM 800 O O . VAL A 1 107 ? -12.453 1.678 5.798 1.00 93.94 107 VAL A O 1
ATOM 803 N N . VAL A 1 108 ? -14.354 2.659 6.475 1.00 94.25 108 VAL A N 1
ATOM 804 C CA . VAL A 1 108 ? -13.733 3.450 7.549 1.00 94.25 108 VAL A CA 1
ATOM 805 C C . VAL A 1 108 ? -14.065 2.744 8.849 1.00 94.25 108 VAL A C 1
ATOM 807 O O . VAL A 1 108 ? -15.234 2.462 9.090 1.00 94.25 108 VAL A O 1
ATOM 810 N N . GLU A 1 109 ? -13.041 2.475 9.645 1.00 92.31 109 GLU A N 1
ATOM 811 C CA . GLU A 1 109 ? -13.163 1.869 10.967 1.00 92.31 109 GLU A CA 1
ATOM 812 C C . GLU A 1 109 ? -12.966 2.949 12.034 1.00 92.31 109 GLU A C 1
ATOM 814 O O . GLU A 1 109 ? -12.170 3.875 11.846 1.00 92.31 109 GLU A O 1
ATOM 819 N N . GLU A 1 110 ? -13.669 2.824 13.157 1.00 91.44 110 GLU A N 1
ATOM 820 C CA . GLU A 1 110 ? -13.477 3.680 14.327 1.00 91.44 110 GLU A CA 1
ATOM 821 C C . GLU A 1 110 ? -12.732 2.930 15.444 1.00 91.44 110 GLU A C 1
ATOM 823 O O . GLU A 1 110 ? -12.910 1.720 15.614 1.00 91.44 110 GLU A O 1
ATOM 828 N N . PRO A 1 111 ? -11.868 3.607 16.221 1.00 88.25 111 PRO A N 1
ATOM 829 C CA . PRO A 1 111 ? -11.182 2.971 17.334 1.00 88.25 111 PRO A CA 1
ATOM 830 C C . PRO A 1 111 ? -12.168 2.639 18.460 1.00 88.25 111 PRO A C 1
ATOM 832 O O . PRO A 1 111 ? -12.762 3.528 19.066 1.00 88.25 111 PRO A O 1
ATOM 835 N N . VAL A 1 112 ? -12.283 1.354 18.797 1.00 89.38 112 VAL A N 1
ATOM 836 C CA . VAL A 1 112 ? -13.082 0.898 19.941 1.00 89.38 112 VAL A CA 1
ATOM 837 C C . VAL A 1 112 ? -12.177 0.709 21.153 1.00 89.38 112 VAL A C 1
ATOM 839 O O . VAL A 1 112 ? -11.301 -0.159 21.180 1.00 89.38 112 VAL A O 1
ATOM 842 N N . HIS A 1 113 ? -12.387 1.526 22.180 1.00 87.81 113 HIS A N 1
ATOM 843 C CA . HIS A 1 113 ? -11.636 1.438 23.426 1.00 87.81 113 HIS A CA 1
ATOM 844 C C . HIS A 1 113 ? -12.289 0.468 24.413 1.00 87.81 113 HIS A C 1
ATOM 846 O O . HIS A 1 113 ? -13.509 0.398 24.539 1.00 87.81 113 HIS A O 1
ATOM 852 N N . ARG A 1 114 ? -11.458 -0.259 25.166 1.00 90.25 114 ARG A N 1
ATOM 853 C CA . ARG A 1 114 ? -11.903 -1.126 26.259 1.00 90.25 114 ARG A CA 1
ATOM 854 C C . ARG A 1 114 ? -11.482 -0.524 27.590 1.00 90.25 114 ARG A C 1
ATOM 856 O O . ARG A 1 114 ? -10.290 -0.396 27.859 1.00 90.25 114 ARG A O 1
ATOM 863 N N . PHE A 1 115 ? -12.460 -0.232 28.439 1.00 88.19 115 PHE A N 1
ATOM 864 C CA . PHE A 1 115 ? -12.236 0.285 29.785 1.00 88.19 115 PHE A CA 1
ATOM 865 C C . PHE A 1 115 ? -12.659 -0.735 30.839 1.00 88.19 115 PHE A C 1
ATOM 867 O O . PHE A 1 115 ? -13.534 -1.573 30.615 1.00 88.19 115 PHE A O 1
ATOM 874 N N . ARG A 1 116 ? -12.034 -0.650 32.011 1.00 91.56 116 ARG A N 1
ATOM 875 C CA . ARG A 1 116 ? -12.487 -1.313 33.231 1.00 91.56 116 ARG A CA 1
ATOM 876 C C . ARG A 1 116 ? -12.627 -0.239 34.296 1.00 91.56 116 ARG A C 1
ATOM 878 O O . ARG A 1 116 ? -11.661 0.469 34.560 1.00 91.56 116 ARG A O 1
ATOM 885 N N . LEU A 1 117 ? -13.815 -0.127 34.877 1.00 92.19 117 LEU A N 1
ATOM 886 C CA . LEU A 1 117 ? -14.113 0.848 35.917 1.00 92.19 117 LEU A CA 1
ATOM 887 C C . LEU A 1 117 ? -14.391 0.124 37.232 1.00 92.19 117 LEU A C 1
ATOM 889 O O . LEU A 1 117 ? -15.074 -0.899 37.250 1.00 92.19 117 LEU A O 1
ATOM 893 N N . GLU A 1 118 ? -13.866 0.675 38.319 1.00 95.19 118 GLU A N 1
ATOM 894 C CA . GLU A 1 118 ? -14.233 0.318 39.684 1.00 95.19 118 GLU A CA 1
ATOM 895 C C . GLU A 1 118 ? -14.922 1.537 40.292 1.00 95.19 118 GLU A C 1
ATOM 897 O O . GLU A 1 118 ? -14.351 2.627 40.323 1.00 95.19 118 GLU A O 1
ATOM 902 N N . VAL A 1 119 ? -16.183 1.372 40.686 1.00 95.06 119 VAL A N 1
ATOM 903 C CA . VAL A 1 119 ? -17.024 2.457 41.197 1.00 95.06 119 VAL A CA 1
ATOM 904 C C . VAL A 1 119 ? -17.752 1.998 42.459 1.00 95.06 119 VAL A C 1
ATOM 906 O O . VAL A 1 119 ? -18.087 0.813 42.557 1.00 95.06 119 VAL A O 1
ATOM 909 N N . PRO A 1 120 ? -18.031 2.906 43.411 1.00 96.44 120 PRO A N 1
ATOM 910 C CA . PRO A 1 120 ? -18.930 2.609 44.520 1.00 96.44 120 PRO A CA 1
ATOM 911 C C . PRO A 1 120 ? -20.302 2.141 44.017 1.00 96.44 120 PRO A C 1
ATOM 913 O O . PRO A 1 120 ? -20.771 2.586 42.963 1.00 96.44 120 PRO A O 1
ATOM 916 N N . ALA A 1 121 ? -20.961 1.255 44.766 1.00 95.69 121 ALA A N 1
ATOM 917 C CA . ALA A 1 121 ? -22.225 0.642 44.350 1.00 95.69 121 ALA A CA 1
ATOM 918 C C . ALA A 1 121 ? -23.327 1.690 44.106 1.00 95.69 121 ALA A C 1
ATOM 920 O O . ALA A 1 121 ? -24.107 1.575 43.163 1.00 95.69 121 ALA A O 1
ATOM 921 N N . GLU A 1 122 ? -23.345 2.752 44.908 1.00 96.81 122 GLU A N 1
ATOM 922 C CA . GLU A 1 122 ? -24.254 3.892 44.805 1.00 96.81 122 GLU A CA 1
ATOM 923 C C . GLU A 1 122 ? -24.079 4.707 43.514 1.00 96.81 122 GLU A C 1
ATOM 925 O O . GLU A 1 122 ? -25.036 5.314 43.036 1.00 96.81 122 GLU A O 1
ATOM 930 N N . ALA A 1 123 ? -22.886 4.692 42.913 1.00 95.44 123 ALA A N 1
ATOM 931 C CA . ALA A 1 123 ? -22.599 5.400 41.668 1.00 95.44 123 ALA A CA 1
ATOM 932 C C . ALA A 1 123 ? -22.931 4.564 40.420 1.00 95.44 123 ALA A C 1
ATOM 934 O O . ALA A 1 123 ? -23.041 5.117 39.326 1.00 95.44 123 ALA A O 1
ATOM 935 N N . TYR A 1 124 ? -23.128 3.247 40.563 1.00 93.69 124 TYR A N 1
ATOM 936 C CA . TYR A 1 124 ? -23.320 2.329 39.434 1.00 93.69 124 TYR A CA 1
ATOM 937 C C . TYR A 1 124 ? -24.473 2.748 38.512 1.00 93.69 124 TYR A C 1
ATOM 939 O O . TYR A 1 124 ? -24.291 2.844 37.298 1.00 93.69 124 TYR A O 1
ATOM 947 N N . GLY A 1 125 ? -25.642 3.055 39.085 1.00 94.25 125 GLY A N 1
ATOM 948 C CA . GLY A 1 125 ? -26.827 3.443 38.312 1.00 94.25 125 GLY A CA 1
ATOM 949 C C . GLY A 1 125 ? -26.650 4.748 37.528 1.00 94.25 125 GLY A C 1
ATOM 950 O O . GLY A 1 125 ? -27.226 4.894 36.454 1.00 94.25 125 GLY A O 1
ATOM 951 N N . ALA A 1 126 ? -25.827 5.671 38.033 1.00 94.69 126 ALA A N 1
ATOM 952 C CA . ALA A 1 126 ? -25.520 6.929 37.357 1.00 94.69 126 ALA A CA 1
ATOM 953 C C . ALA A 1 126 ? -24.442 6.771 36.270 1.00 94.69 126 ALA A C 1
ATOM 955 O O . ALA A 1 126 ? -24.466 7.489 35.275 1.00 94.69 126 ALA A O 1
ATOM 956 N N . VAL A 1 127 ? -23.499 5.840 36.451 1.00 93.50 127 VAL A N 1
ATOM 957 C CA . VAL A 1 127 ? -22.355 5.641 35.546 1.00 93.50 127 VAL A CA 1
ATOM 958 C C . VAL A 1 127 ? -22.705 4.767 34.342 1.00 93.50 127 VAL A C 1
ATOM 960 O O . VAL A 1 127 ? -22.230 5.046 33.245 1.00 93.50 127 VAL A O 1
ATOM 963 N N . LEU A 1 128 ? -23.534 3.729 34.509 1.00 91.44 128 LEU A N 1
ATOM 964 C CA . LEU A 1 128 ? -23.808 2.747 33.451 1.00 91.44 128 LEU A CA 1
ATOM 965 C C . LEU A 1 128 ? -24.290 3.364 32.115 1.00 91.44 128 LEU A C 1
ATOM 967 O O . LEU A 1 128 ? -23.743 2.978 31.084 1.00 91.44 128 LEU A O 1
ATOM 971 N N . PRO A 1 129 ? -25.224 4.338 32.081 1.00 93.44 129 PRO A N 1
ATOM 972 C CA . PRO A 1 129 ? -25.695 4.929 30.822 1.00 93.44 129 PRO A CA 1
ATOM 973 C C . PRO A 1 129 ? -24.649 5.785 30.091 1.00 93.44 129 PRO A C 1
ATOM 975 O O . PRO A 1 129 ? -24.841 6.117 28.927 1.00 93.44 129 PRO A O 1
ATOM 978 N N . LEU A 1 130 ? -23.561 6.178 30.765 1.00 91.00 130 LEU A N 1
ATOM 979 C CA . LEU A 1 130 ? -22.488 6.989 30.177 1.00 91.00 130 LEU A CA 1
ATOM 980 C C . LEU A 1 130 ? -21.460 6.145 29.406 1.00 91.00 130 LEU A C 1
ATOM 982 O O . LEU A 1 130 ? -20.586 6.711 28.755 1.00 91.00 130 LEU A O 1
ATOM 986 N N . LEU A 1 131 ? -21.532 4.813 29.501 1.00 86.19 131 LEU A N 1
ATOM 987 C CA . LEU A 1 131 ? -20.567 3.894 28.887 1.00 86.19 131 LEU A CA 1
ATOM 988 C C . LEU A 1 131 ? -20.899 3.509 27.432 1.00 86.19 131 LEU A C 1
ATOM 990 O O . LEU A 1 131 ? -20.096 2.799 26.824 1.00 86.19 131 LEU A O 1
ATOM 994 N N . GLY A 1 132 ? -21.999 4.032 26.873 1.00 74.88 132 GLY A N 1
ATOM 995 C CA . GLY A 1 132 ? -22.434 3.787 25.491 1.00 74.88 132 GLY A CA 1
ATOM 996 C C . GLY A 1 132 ? -23.535 2.747 25.380 1.00 74.88 132 GLY A C 1
ATOM 997 O O . GLY A 1 132 ? -23.338 1.620 25.885 1.00 74.88 132 GLY A O 1
#

Secondary structure (DSSP, 8-state):
--SEEEEEEEEE--TT--EEEEE-SPTTSS-HHHHHHHHHHHHHHHTTTTTTS---SEEEEEEEEEE------TTPPP-TTTS--HHHHHHHHHHHHHHHHHHHT---------------HHHHHHHGGGG-